Protein 6C52 (pdb70)

Radius of gyration: 13.17 Å; Cα contacts (8 Å, |Δi|>4): 107; chains: 4; bounding box: 20×39×20 Å

Structure (mmCIF, N/CA/C/O backbone):
data_6C52
#
_entry.id   6C52
#
_cell.length_a   47.450
_cell.length_b   75.570
_cell.length_c   27.990
_cell.angle_alpha   90.00
_cell.angle_beta   90.00
_cell.angle_gamma   90.00
#
_symmetry.space_group_name_H-M   'P 21 21 2'
#
loop_
_entity.id
_entity.type
_entity.pdbx_description
1 polymer 'Cross-alpha Amyloid-like Structure alphaTet'
2 non-polymer GLYCEROL
3 water water
#
loop_
_atom_site.group_PDB
_atom_site.id
_atom_site.type_symbol
_atom_site.label_atom_id
_atom_site.label_alt_id
_atom_site.label_comp_id
_atom_site.label_asym_id
_atom_site.label_entity_id
_atom_site.label_seq_id
_atom_site.pdbx_PDB_ins_code
_atom_site.Cartn_x
_atom_site.Cartn_y
_atom_site.Cartn_z
_atom_site.occupancy
_atom_site.B_iso_or_equiv
_atom_site.auth_seq_id
_atom_site.auth_comp_id
_atom_site.auth_asym_id
_atom_site.auth_atom_id
_atom_site.pdbx_PDB_model_num
ATOM 4 N N . SER A 1 2 ? 30.804 76.876 3.344 1.00 49.13 1 SER A N 1
ATOM 5 C CA . SER A 1 2 ? 30.621 75.565 2.745 1.00 45.67 1 SER A CA 1
ATOM 6 C C . SER A 1 2 ? 31.884 74.719 2.618 1.00 35.44 1 SER A C 1
ATOM 7 O O . SER A 1 2 ? 31.771 73.544 2.297 1.00 32.74 1 SER A O 1
ATOM 10 N N . LYS A 1 3 ? 33.080 75.273 2.849 1.00 31.18 2 LYS A N 1
ATOM 11 C CA . LYS A 1 3 ? 34.225 74.389 3.038 1.00 26.87 2 LYS A CA 1
ATOM 12 C C . LYS A 1 3 ? 34.007 73.523 4.264 1.00 24.39 2 LYS A C 1
ATOM 13 O O . LYS A 1 3 ? 34.173 72.296 4.221 1.00 25.57 2 LYS A O 1
ATOM 19 N N . LEU A 1 4 ? 33.618 74.155 5.370 1.00 24.14 3 LEU A N 1
ATOM 20 C CA . LEU A 1 4 ? 33.360 73.409 6.591 1.00 22.59 3 LEU A CA 1
ATOM 21 C C . LEU A 1 4 ? 32.175 72.477 6.407 1.00 22.37 3 LEU A C 1
ATOM 22 O O . LEU A 1 4 ? 32.179 71.358 6.929 1.00 20.91 3 LEU A O 1
ATOM 27 N N . GLU A 1 5 ? 31.171 72.897 5.635 1.00 23.14 4 GLU A N 1
ATOM 28 C CA . GLU A 1 5 ? 30.038 72.003 5.383 1.00 23.01 4 GLU A CA 1
ATOM 29 C C . GLU A 1 5 ? 30.467 70.780 4.571 1.00 26.00 4 GLU A C 1
ATOM 30 O O . GLU A 1 5 ? 30.065 69.647 4.881 1.00 26.23 4 GLU A O 1
ATOM 36 N N . GLU A 1 6 ? 31.294 70.982 3.540 1.00 24.35 5 GLU A N 1
ATOM 37 C CA . GLU A 1 6 ? 31.825 69.855 2.774 1.00 23.10 5 GLU A CA 1
ATOM 38 C C . GLU A 1 6 ? 32.665 68.929 3.648 1.00 22.30 5 GLU A C 1
ATOM 39 O O . GLU A 1 6 ? 32.578 67.700 3.539 1.00 21.67 5 GLU A O 1
ATOM 45 N N . LEU A 1 7 ? 33.517 69.508 4.498 1.00 20.22 6 LEU A N 1
ATOM 46 C CA . LEU A 1 7 ? 34.293 68.712 5.440 1.00 14.70 6 LEU A CA 1
ATOM 47 C C . LEU A 1 7 ? 33.374 67.829 6.266 1.00 14.02 6 LEU A C 1
ATOM 48 O O . LEU A 1 7 ? 33.615 66.629 6.428 1.00 15.56 6 LEU A O 1
ATOM 53 N N . ARG A 1 8 ? 32.324 68.422 6.828 1.00 16.05 7 ARG A N 1
ATOM 54 C CA . ARG A 1 8 ? 31.457 67.633 7.689 1.00 17.56 7 ARG A CA 1
AT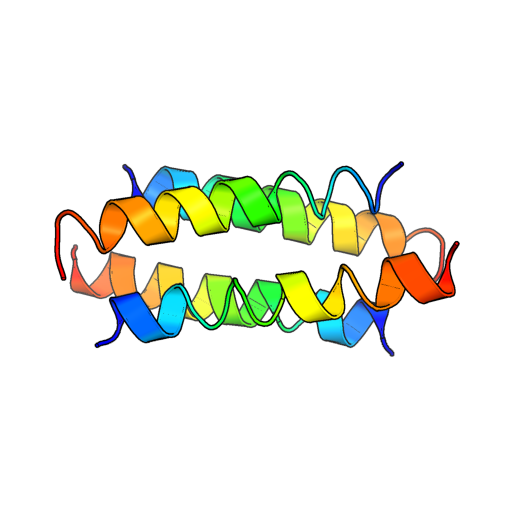OM 55 C C . ARG A 1 8 ? 30.727 66.559 6.899 1.00 17.65 7 ARG A C 1
ATOM 56 O O . ARG A 1 8 ? 30.492 65.468 7.427 1.00 16.36 7 ARG A O 1
ATOM 64 N N . ARG A 1 9 ? 30.393 66.829 5.636 1.00 19.35 8 ARG A N 1
ATOM 65 C CA . ARG A 1 9 ? 29.692 65.823 4.837 1.00 18.71 8 ARG A CA 1
ATOM 66 C C . ARG A 1 9 ? 30.586 64.614 4.582 1.00 20.70 8 ARG A C 1
ATOM 67 O O . ARG A 1 9 ? 30.164 63.464 4.777 1.00 19.36 8 ARG A O 1
ATOM 75 N N . LYS A 1 10 ? 31.850 64.864 4.205 1.00 15.96 9 LYS A N 1
ATOM 76 C CA . LYS A 1 10 ? 32.809 63.787 3.988 1.00 16.05 9 LYS A CA 1
ATOM 77 C C . LYS A 1 10 ? 33.050 62.994 5.263 1.00 15.28 9 LYS A C 1
ATOM 78 O O . LYS A 1 10 ? 33.133 61.765 5.233 1.00 14.29 9 LYS A O 1
ATOM 84 N N . LEU A 1 11 ? 33.145 63.684 6.389 1.00 12.93 10 LEU A N 1
ATOM 85 C CA . LEU A 1 11 ? 33.356 63.015 7.662 1.00 13.56 10 LEU A CA 1
ATOM 86 C C . LEU A 1 11 ? 32.167 62.135 8.029 1.00 14.62 10 LEU A C 1
ATOM 87 O O . LEU A 1 11 ? 32.356 61.019 8.531 1.00 14.20 10 LEU A O 1
ATOM 92 N N . GLN A 1 12 ? 30.941 62.619 7.790 1.00 16.95 11 GLN A N 1
ATOM 93 C CA . GLN A 1 12 ? 29.744 61.806 8.020 1.00 16.76 11 GLN A CA 1
ATOM 94 C C . GLN A 1 12 ? 29.771 60.560 7.146 1.00 20.36 11 GLN A C 1
ATOM 95 O O . GLN A 1 12 ? 29.453 59.454 7.609 1.00 18.06 11 GLN A O 1
ATOM 101 N N . GLU A 1 13 ? 30.170 60.717 5.881 1.00 15.48 12 GLU A N 1
ATOM 102 C CA . GLU A 1 13 ? 30.276 59.569 4.984 1.00 16.00 12 GLU A CA 1
ATOM 103 C C . GLU A 1 13 ? 31.303 58.555 5.486 1.00 19.13 12 GLU A C 1
ATOM 104 O O . GLU A 1 13 ? 31.077 57.341 5.405 1.00 17.62 12 GLU A O 1
ATOM 110 N N . ALA A 1 14 ? 32.414 59.027 6.052 1.00 12.44 13 ALA A N 1
ATOM 111 C CA . ALA A 1 14 ? 33.385 58.111 6.625 1.00 12.43 13 ALA A CA 1
ATOM 112 C C . ALA A 1 14 ? 32.816 57.398 7.840 1.00 12.81 13 ALA A C 1
ATOM 113 O O . ALA A 1 14 ? 32.992 56.185 8.012 1.00 11.64 13 ALA A O 1
ATOM 115 N N . GLU A 1 15 ? 32.108 58.133 8.697 1.00 11.16 14 GLU A N 1
ATOM 116 C CA . GLU A 1 15 ? 31.542 57.497 9.879 1.00 16.25 14 GLU A CA 1
ATOM 117 C C . GLU A 1 15 ? 30.499 56.452 9.496 1.00 14.49 14 GLU A C 1
ATOM 118 O O . GLU A 1 15 ? 30.399 55.399 10.140 1.00 15.10 14 GLU A O 1
ATOM 124 N N . HIS A 1 16 ? 29.727 56.712 8.431 1.00 15.59 15 HIS A N 1
ATOM 125 C CA . HIS A 1 16 ? 28.749 55.739 7.952 1.00 17.98 15 HIS A CA 1
ATOM 126 C C . HIS A 1 16 ? 29.430 54.466 7.454 1.00 16.41 15 HIS A C 1
ATOM 127 O O . HIS A 1 16 ? 28.913 53.352 7.661 1.00 17.85 15 HIS A O 1
ATOM 134 N N . LYS A 1 17 ? 30.586 54.608 6.786 1.00 14.02 16 LYS A N 1
ATOM 135 C CA . LYS A 1 17 ? 31.336 53.417 6.389 1.00 12.20 16 LYS A CA 1
ATOM 136 C C . LYS A 1 17 ? 31.844 52.653 7.607 1.00 11.83 16 LYS A C 1
ATOM 137 O O . LYS A 1 17 ? 31.858 51.419 7.614 1.00 11.07 16 LYS A O 1
ATOM 143 N N . ALA A 1 18 ? 32.221 53.361 8.672 1.00 10.66 17 ALA A N 1
ATOM 144 C CA . ALA A 1 18 ? 32.629 52.660 9.883 1.00 9.70 17 ALA A CA 1
ATOM 145 C C . ALA A 1 18 ? 31.465 51.880 10.487 1.00 12.24 17 ALA A C 1
ATOM 146 O O . ALA A 1 18 ? 31.635 50.753 10.962 1.00 11.98 17 ALA A O 1
ATOM 148 N N . ARG A 1 19 ? 30.269 52.466 10.485 1.00 12.11 18 ARG A N 1
ATOM 149 C CA . ARG A 1 19 ? 29.107 51.730 10.974 1.00 13.68 18 ARG A CA 1
ATOM 150 C C . ARG A 1 19 ? 28.764 50.543 10.082 1.00 14.00 18 ARG A C 1
ATOM 151 O O . ARG A 1 19 ? 28.326 49.505 10.591 1.00 17.25 18 ARG A O 1
ATOM 159 N N . GLU A 1 20 ? 28.985 50.648 8.768 1.00 14.81 19 GLU A N 1
ATOM 160 C CA . GLU A 1 20 ? 28.765 49.490 7.903 1.00 16.83 19 GLU A CA 1
ATOM 161 C C . GLU A 1 20 ? 29.761 48.373 8.200 1.00 18.26 19 GLU A C 1
ATOM 162 O O . GLU A 1 20 ? 29.408 47.185 8.147 1.00 16.64 19 GLU A O 1
ATOM 168 N N . LEU A 1 21 ? 31.005 48.727 8.541 1.00 12.30 20 LEU A N 1
ATOM 169 C CA . LEU A 1 21 ? 31.965 47.699 8.935 1.00 11.25 20 LEU A CA 1
ATOM 170 C C . LEU A 1 21 ? 31.536 47.024 10.232 1.00 15.44 20 LEU A C 1
ATOM 171 O O . LEU A 1 21 ? 31.676 45.806 10.373 1.00 14.39 20 LEU A O 1
ATOM 176 N N . GLN A 1 22 ? 30.978 47.800 11.179 1.00 13.71 21 GLN A N 1
ATOM 177 C CA . GLN A 1 22 ? 30.498 47.217 12.435 1.00 11.21 21 GLN A CA 1
ATOM 178 C C . GLN A 1 22 ? 29.307 46.293 12.217 1.00 14.17 21 GLN A C 1
ATOM 179 O O . GLN A 1 22 ? 29.146 45.302 12.954 1.00 14.40 21 GLN A O 1
ATOM 185 N N . GLU A 1 23 ? 28.478 46.584 11.209 1.00 13.21 22 GLU A N 1
ATOM 186 C CA A GLU A 1 23 ? 27.360 45.703 10.880 0.45 12.31 22 GLU A CA 1
ATOM 187 C CA B GLU A 1 23 ? 27.362 45.699 10.880 0.55 11.60 22 GLU A CA 1
ATOM 188 C C . GLU A 1 23 ? 27.843 44.301 10.527 1.00 13.56 22 GLU A C 1
ATOM 189 O O . GLU A 1 23 ? 27.150 43.308 10.812 1.00 12.23 22 GLU A O 1
ATOM 200 N N . LYS A 1 24 ? 29.027 44.194 9.919 1.00 13.28 23 LYS A N 1
ATOM 201 C CA . LYS A 1 24 ? 29.605 42.916 9.535 1.00 13.51 23 LYS A CA 1
ATOM 202 C C . LYS A 1 24 ? 30.475 42.323 10.642 1.00 14.50 23 LYS A C 1
ATOM 203 O O . LYS A 1 24 ? 30.284 41.171 11.032 1.00 15.64 23 LYS A O 1
ATOM 209 N N . TRP A 1 25 ? 31.398 43.112 11.201 1.00 12.24 24 TRP A N 1
ATOM 210 C CA . TRP A 1 25 ? 32.442 42.575 12.071 1.00 10.69 24 TRP A CA 1
ATOM 211 C C . TRP A 1 25 ? 32.188 42.819 13.548 1.00 12.72 24 TRP A C 1
ATOM 212 O O . TRP A 1 25 ? 32.936 42.301 14.386 1.00 18.82 24 TRP A O 1
ATOM 223 N N . GLY A 1 26 ? 31.155 43.574 13.882 1.00 11.31 25 GLY A N 1
ATOM 224 C CA . GLY A 1 26 ? 30.834 43.864 15.264 1.00 15.85 25 GLY A CA 1
ATOM 225 C C . GLY A 1 26 ? 31.440 45.179 15.721 1.00 20.36 25 GLY A C 1
ATOM 226 O O . GLY A 1 26 ? 32.330 45.726 15.069 1.00 20.22 25 GLY A O 1
ATOM 231 N N . SER B 1 2 ? 37.103 46.730 0.716 1.00 36.79 1 SER B N 1
ATOM 232 C CA . SER B 1 2 ? 36.471 47.806 -0.030 1.00 22.89 1 SER B CA 1
ATOM 233 C C . SER B 1 2 ? 35.885 48.897 0.858 1.00 22.22 1 SER B C 1
ATOM 234 O O . SER B 1 2 ? 36.093 50.074 0.602 1.00 24.36 1 SER B O 1
ATOM 237 N N A LYS B 1 3 ? 35.157 48.511 1.908 0.34 21.85 2 LYS B N 1
ATOM 238 N N B LYS B 1 3 ? 35.144 48.508 1.898 0.66 21.78 2 LYS B N 1
ATOM 239 C CA A LYS B 1 3 ? 34.493 49.516 2.734 0.34 21.58 2 LYS B CA 1
ATOM 240 C CA B LYS B 1 3 ? 34.508 49.511 2.743 0.66 21.32 2 LYS B CA 1
ATOM 241 C C A LYS B 1 3 ? 35.487 50.301 3.579 0.34 17.14 2 LYS B C 1
ATOM 242 C C B LYS B 1 3 ? 35.539 50.323 3.502 0.66 17.14 2 LYS B C 1
ATOM 243 O O A LYS B 1 3 ? 35.271 51.492 3.837 0.34 16.12 2 LYS B O 1
ATOM 244 O O B LYS B 1 3 ? 35.398 51.545 3.639 0.66 16.62 2 LYS B O 1
ATOM 255 N N . LEU B 1 4 ? 36.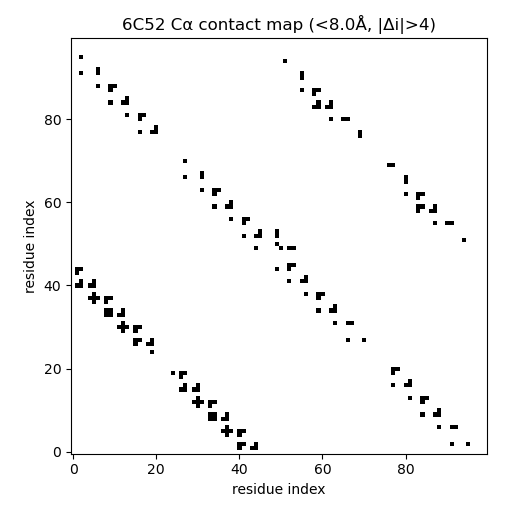569 49.661 4.030 1.00 17.45 3 LEU B N 1
ATOM 256 C CA . LEU B 1 4 ? 37.610 50.407 4.732 1.00 18.97 3 LEU B CA 1
ATOM 257 C C . LEU B 1 4 ? 38.367 51.317 3.773 1.00 17.18 3 LEU B C 1
ATOM 258 O O . LEU B 1 4 ? 38.745 52.431 4.146 1.00 15.06 3 LEU B O 1
ATOM 263 N N . GLU B 1 5 ? 38.596 50.870 2.535 1.00 18.20 4 GLU B N 1
ATOM 264 C CA A GLU B 1 5 ? 39.224 51.751 1.555 0.56 17.25 4 GLU B CA 1
ATOM 265 C CA B GLU B 1 5 ? 39.218 51.750 1.549 0.44 17.48 4 GLU B CA 1
ATOM 266 C C . GLU B 1 5 ? 38.364 52.988 1.306 1.00 16.79 4 GLU B C 1
ATOM 267 O O . GLU B 1 5 ? 38.882 54.115 1.269 1.00 17.49 4 GLU B O 1
ATOM 278 N N . GLU B 1 6 ? 37.048 52.805 1.160 1.00 16.54 5 GLU B N 1
ATOM 279 C CA A GLU B 1 6 ? 36.164 53.952 0.961 0.47 16.53 5 GLU B CA 1
ATOM 280 C CA B GLU B 1 6 ? 36.140 53.938 0.971 0.53 16.54 5 GLU B CA 1
ATOM 281 C C . GLU B 1 6 ? 36.166 54.875 2.180 1.00 15.72 5 GLU B C 1
ATOM 282 O O . GLU B 1 6 ? 36.172 56.107 2.030 1.00 15.83 5 GLU B O 1
ATOM 293 N N . LEU B 1 7 ? 36.172 54.303 3.388 1.00 13.79 6 LEU B N 1
ATOM 294 C CA . LEU B 1 7 ? 36.269 55.122 4.597 1.00 12.94 6 LEU B CA 1
ATOM 295 C C . LEU B 1 7 ? 37.515 55.989 4.556 1.00 12.52 6 LEU B C 1
ATOM 296 O O . LEU B 1 7 ? 37.451 57.201 4.798 1.00 13.27 6 LEU B O 1
ATOM 301 N N . ARG B 1 8 ? 38.667 55.375 4.272 1.00 12.82 7 ARG B N 1
ATOM 302 C CA . ARG B 1 8 ? 39.923 56.131 4.239 1.00 12.87 7 ARG B CA 1
ATOM 303 C C . ARG B 1 8 ? 39.918 57.219 3.169 1.00 15.50 7 ARG B C 1
ATOM 304 O O . ARG B 1 8 ? 40.480 58.300 3.386 1.00 13.76 7 ARG B O 1
ATOM 312 N N . ARG B 1 9 ? 39.291 56.967 2.017 1.00 15.31 8 ARG B N 1
ATOM 313 C CA A ARG B 1 9 ? 39.202 57.986 0.973 0.51 14.47 8 ARG B CA 1
ATOM 314 C CA B ARG B 1 9 ? 39.207 57.990 0.977 0.49 14.39 8 ARG B CA 1
ATOM 315 C C . ARG B 1 9 ? 38.348 59.168 1.426 1.00 18.13 8 ARG B C 1
ATOM 316 O O . ARG B 1 9 ? 38.730 60.335 1.237 1.00 17.77 8 ARG B O 1
ATOM 331 N N . LYS B 1 10 ? 37.177 58.887 2.015 1.00 15.66 9 LYS B N 1
ATOM 332 C CA . LYS B 1 10 ? 36.327 59.974 2.504 1.00 16.50 9 LYS B CA 1
ATOM 333 C C . LYS B 1 10 ? 37.060 60.775 3.563 1.00 15.26 9 LYS B C 1
ATOM 334 O O . LYS B 1 10 ? 36.960 62.003 3.619 1.00 14.63 9 LYS B O 1
ATOM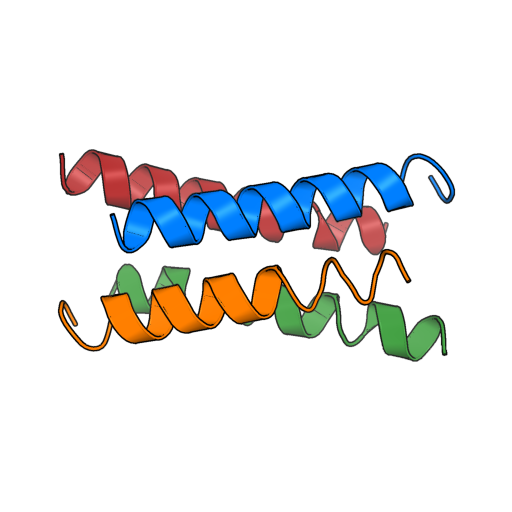 340 N N . LEU B 1 11 ? 37.772 60.082 4.439 1.00 12.41 10 LEU B N 1
ATOM 341 C CA . LEU B 1 11 ? 38.470 60.753 5.519 1.00 11.54 10 LEU B CA 1
ATOM 342 C C . LEU B 1 11 ? 39.618 61.598 4.989 1.00 13.03 10 LEU B C 1
ATOM 343 O O . LEU B 1 11 ? 39.844 62.709 5.465 1.00 12.00 10 LEU B O 1
ATOM 348 N N . GLN B 1 12 ? 40.310 61.116 3.950 1.00 17.69 11 GLN B N 1
ATOM 349 C CA . GLN B 1 12 ? 41.363 61.937 3.353 1.00 17.22 11 GLN B CA 1
ATOM 350 C C . GLN B 1 12 ? 40.778 63.176 2.685 1.00 16.26 11 GLN B C 1
ATOM 351 O O . GLN B 1 12 ? 41.352 64.274 2.781 1.00 16.39 11 GLN B O 1
ATOM 357 N N . GLU B 1 13 ? 39.627 63.030 2.025 1.00 16.97 12 GLU B N 1
ATOM 358 C CA . GLU B 1 13 ? 38.975 64.192 1.429 1.00 16.76 12 GLU B CA 1
ATOM 359 C C . GLU B 1 13 ? 38.571 65.205 2.498 1.00 15.93 12 GLU B C 1
ATOM 360 O O . GLU B 1 13 ? 38.730 66.417 2.303 1.00 16.51 12 GLU B O 1
ATOM 366 N N . ALA B 1 14 ? 38.099 64.729 3.654 1.00 13.75 13 ALA B N 1
ATOM 367 C CA . ALA B 1 14 ? 37.798 65.632 4.763 1.00 13.19 13 ALA B CA 1
ATOM 368 C C . ALA B 1 14 ? 39.048 66.342 5.255 1.00 13.26 13 ALA B C 1
ATOM 369 O O . ALA B 1 14 ? 39.017 67.546 5.517 1.00 13.55 13 ALA B O 1
ATOM 371 N N . GLU B 1 15 ? 40.153 65.615 5.397 1.00 12.03 14 GLU B N 1
ATOM 372 C CA . GLU B 1 15 ? 41.385 66.241 5.858 1.00 13.71 14 GLU B CA 1
ATOM 373 C C . GLU B 1 15 ? 41.859 67.293 4.862 1.00 14.45 14 GLU B C 1
ATOM 374 O O . GLU B 1 15 ? 42.350 68.358 5.258 1.00 13.02 14 GLU B O 1
ATOM 380 N N . HIS B 1 16 ? 41.694 67.028 3.562 1.00 13.74 15 HIS B N 1
ATOM 381 C CA . HIS B 1 16 ? 42.054 68.025 2.560 1.00 15.55 15 HIS B CA 1
ATOM 382 C C . HIS B 1 16 ? 41.222 69.294 2.720 1.00 15.24 15 HIS B C 1
ATOM 383 O O . HIS B 1 16 ? 41.738 70.410 2.559 1.00 17.67 15 HIS B O 1
ATOM 390 N N . LYS B 1 17 ? 39.923 69.146 3.001 1.00 14.45 16 LYS B N 1
ATOM 391 C CA . LYS B 1 17 ? 39.090 70.325 3.244 1.00 14.12 16 LYS B CA 1
ATOM 392 C C . LYS B 1 17 ? 39.535 71.062 4.501 1.00 13.97 16 LYS B C 1
ATOM 393 O O . LYS B 1 17 ? 39.529 72.302 4.544 1.00 13.05 16 LYS B O 1
ATOM 399 N N . ALA B 1 18 ? 39.951 70.323 5.530 1.00 11.00 17 ALA B N 1
ATOM 400 C CA . ALA B 1 18 ? 40.510 70.970 6.719 1.00 10.25 17 ALA B CA 1
ATOM 401 C C . ALA B 1 18 ? 41.791 71.742 6.396 1.00 12.50 17 ALA B C 1
ATOM 402 O O . ALA B 1 18 ? 42.002 72.862 6.891 1.00 11.79 17 ALA B O 1
ATOM 404 N N . ARG B 1 19 ? 42.650 71.172 5.544 1.00 11.35 18 ARG B N 1
ATOM 405 C CA . ARG B 1 19 ? 43.847 71.884 5.101 1.00 10.64 18 ARG B CA 1
ATOM 406 C C . ARG B 1 19 ? 43.471 73.176 4.380 1.00 10.84 18 ARG B C 1
ATOM 407 O O . ARG B 1 19 ? 44.061 74.230 4.623 1.00 12.77 18 ARG B O 1
ATOM 415 N N . GLU B 1 20 ? 42.467 73.115 3.513 1.00 11.80 19 GLU B N 1
ATOM 416 C CA . GLU B 1 20 ? 42.027 74.310 2.783 1.00 12.21 19 GLU B CA 1
ATOM 417 C C . GLU B 1 20 ? 41.412 75.361 3.718 1.00 12.28 19 GLU B C 1
ATOM 418 O O . GLU B 1 20 ? 41.619 76.568 3.518 1.00 14.53 19 GLU B O 1
ATOM 424 N N . LEU B 1 21 ? 40.593 74.929 4.689 1.00 11.14 20 LEU B N 1
ATOM 425 C CA . LEU B 1 21 ? 40.066 75.842 5.701 1.00 13.94 20 LEU B CA 1
ATOM 426 C C . LEU B 1 21 ? 41.193 76.549 6.434 1.00 12.74 20 LEU B C 1
ATOM 427 O O . LEU B 1 21 ? 41.142 77.761 6.667 1.00 12.12 20 LEU B O 1
ATOM 432 N N . GLN B 1 22 ? 42.236 75.806 6.787 1.00 11.66 21 GLN B N 1
ATOM 433 C CA . GLN B 1 22 ? 43.350 76.384 7.521 1.00 10.37 21 GLN B CA 1
ATOM 434 C C . GLN B 1 22 ? 44.161 77.335 6.649 1.00 10.03 21 GLN B C 1
ATOM 435 O O . GLN B 1 22 ? 44.663 78.355 7.132 1.00 10.44 21 GLN B O 1
ATOM 441 N N . GLU B 1 23 ? 44.331 77.014 5.374 1.00 11.83 22 GLU B N 1
ATOM 442 C CA A GLU B 1 23 ? 45.038 77.936 4.495 0.35 11.25 22 GLU B CA 1
ATOM 443 C CA B GLU B 1 23 ? 45.020 77.935 4.471 0.65 12.07 22 GLU B CA 1
ATOM 444 C C . GLU B 1 23 ? 44.344 79.295 4.459 1.00 10.78 22 GLU B C 1
ATOM 445 O O . GLU B 1 23 ? 45.010 80.344 4.492 1.00 13.76 22 GLU B O 1
ATOM 456 N N . LYS B 1 24 ? 43.014 79.301 4.412 1.00 13.13 23 LYS B N 1
ATOM 457 C CA . LYS B 1 24 ? 42.272 80.550 4.291 1.00 11.50 23 LYS B CA 1
ATOM 458 C C . LYS B 1 24 ? 42.151 81.280 5.625 1.00 11.49 23 LYS B C 1
ATOM 459 O O . LYS B 1 24 ? 42.282 82.505 5.667 1.00 15.06 23 LYS B O 1
ATOM 465 N N . TRP B 1 25 ? 41.908 80.552 6.721 1.00 12.62 24 TRP B N 1
ATOM 466 C CA . TRP B 1 25 ? 41.511 81.178 7.985 1.00 12.33 24 TRP B CA 1
ATOM 467 C C . TRP B 1 25 ? 42.543 81.058 9.101 1.00 12.19 24 TRP B C 1
ATOM 468 O O . TRP B 1 25 ? 42.385 81.717 10.139 1.00 15.20 24 TRP B O 1
ATOM 479 N N . GLY B 1 26 ? 43.601 80.281 8.910 1.00 9.08 25 GLY B N 1
ATOM 480 C CA . GLY B 1 26 ? 44.668 80.167 9.895 1.00 11.79 25 GLY B CA 1
ATOM 481 C C . GLY B 1 26 ? 45.597 81.370 9.825 1.00 13.57 25 GLY B C 1
ATOM 482 O O . GLY B 1 26 ? 45.344 82.330 9.084 1.00 12.59 25 GLY B O 1
ATOM 487 N N . SER C 1 2 ? 44.014 78.338 16.172 1.00 12.49 1 SER C N 1
ATOM 488 C CA . SER C 1 2 ? 44.426 77.093 16.831 1.00 11.08 1 SER C CA 1
ATOM 489 C C . SER C 1 2 ? 43.363 75.986 16.763 1.00 12.27 1 SER C C 1
ATOM 490 O O . SER C 1 2 ? 43.716 74.800 16.677 1.00 11.73 1 SER C O 1
ATOM 493 N N . LYS C 1 3 ? 42.072 76.352 16.779 1.00 13.90 2 LYS C N 1
ATOM 494 C CA . LYS C 1 3 ? 41.017 75.341 16.693 1.00 11.53 2 LYS C CA 1
ATOM 495 C C . LYS C 1 3 ? 40.966 74.699 15.307 1.00 10.48 2 LYS C C 1
ATOM 496 O O . LYS C 1 3 ? 40.515 73.552 15.172 1.00 13.45 2 LYS C O 1
ATOM 502 N N . LEU C 1 4 ? 41.420 75.408 14.279 1.00 10.85 3 LEU C N 1
ATOM 503 C CA . LEU C 1 4 ? 41.494 74.818 12.945 1.00 9.93 3 LEU C CA 1
ATOM 504 C C . LEU C 1 4 ? 42.604 73.783 12.879 1.00 10.63 3 LEU C C 1
ATOM 505 O O . LEU C 1 4 ? 42.441 72.715 12.271 1.00 10.93 3 LEU C O 1
ATOM 510 N N . GLU C 1 5 ? 43.736 74.067 13.517 1.00 9.46 4 GLU C N 1
ATOM 511 C CA . GLU C 1 5 ? 44.802 73.072 13.576 1.00 8.11 4 GLU C CA 1
ATOM 512 C C . GLU C 1 5 ? 44.356 71.856 14.381 1.00 10.48 4 GLU C C 1
ATOM 513 O O . GLU C 1 5 ? 44.680 70.718 14.024 1.00 10.16 4 GLU C O 1
A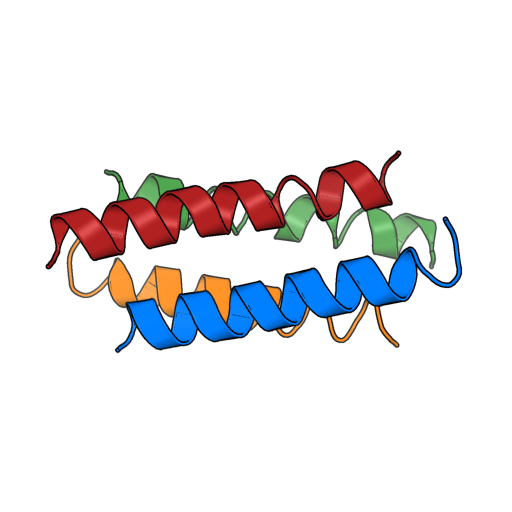TOM 519 N N . GLU C 1 6 ? 43.620 72.077 15.479 1.00 12.07 5 GLU C N 1
ATOM 520 C CA . GLU C 1 6 ? 43.168 70.960 16.309 1.00 11.07 5 GLU C CA 1
ATOM 521 C C . GLU C 1 6 ? 42.196 70.064 15.547 1.00 11.84 5 GLU C C 1
ATOM 522 O O . GLU C 1 6 ? 42.267 68.834 15.679 1.00 14.15 5 GLU C O 1
ATO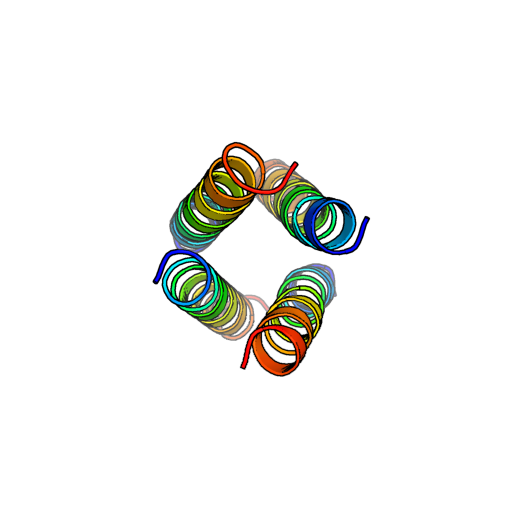M 528 N N . LEU C 1 7 ? 41.300 70.667 14.734 1.00 9.79 6 LEU C N 1
ATOM 529 C CA . LEU C 1 7 ? 40.377 69.878 13.911 1.00 9.08 6 LEU C CA 1
ATOM 530 C C . LEU C 1 7 ? 41.138 69.080 12.869 1.00 7.99 6 LEU C C 1
ATOM 531 O O . LEU C 1 7 ? 40.906 67.878 12.714 1.00 10.17 6 LEU C O 1
ATOM 536 N N . ARG C 1 8 ? 42.062 69.735 12.145 1.00 8.20 7 ARG C N 1
ATOM 537 C CA . ARG C 1 8 ? 42.865 69.017 11.158 1.00 8.47 7 ARG C CA 1
ATOM 538 C C . ARG C 1 8 ? 43.637 67.872 11.807 1.00 9.23 7 ARG C C 1
ATOM 539 O O . ARG C 1 8 ? 43.647 66.745 11.292 1.00 11.24 7 ARG C O 1
ATOM 547 N N A ARG C 1 9 ? 44.254 68.116 12.962 0.67 11.27 8 ARG C N 1
ATOM 548 N N B ARG C 1 9 ? 44.273 68.144 12.948 0.33 11.28 8 ARG C N 1
ATOM 549 C CA A ARG C 1 9 ? 45.051 67.058 13.585 0.67 13.18 8 ARG C CA 1
ATOM 550 C CA B ARG C 1 9 ? 45.024 67.108 13.651 0.33 13.35 8 ARG C CA 1
ATOM 551 C C A ARG C 1 9 ? 44.185 65.897 14.076 0.67 12.14 8 ARG C C 1
ATOM 552 C C B ARG C 1 9 ? 44.149 65.909 13.982 0.33 12.03 8 ARG C C 1
ATOM 553 O O A ARG C 1 9 ? 44.649 64.749 14.088 0.67 12.71 8 ARG C O 1
ATOM 554 O O B ARG C 1 9 ? 44.565 64.758 13.799 0.33 12.40 8 ARG C O 1
ATOM 569 N N . LYS C 1 10 ? 42.934 66.161 14.474 1.00 11.74 9 LYS C N 1
ATOM 570 C CA . LYS C 1 10 ? 42.029 65.061 14.830 1.00 11.98 9 LYS C CA 1
ATOM 571 C C . LYS C 1 10 ? 41.695 64.205 13.621 1.00 10.98 9 LYS C C 1
ATOM 572 O O . LYS C 1 10 ? 41.616 62.970 13.727 1.00 12.58 9 LYS C O 1
ATOM 578 N N . LEU C 1 11 ? 41.500 64.845 12.460 1.00 10.13 10 LEU C N 1
ATOM 579 C CA . LEU C 1 11 ? 41.253 64.060 11.254 1.00 10.25 10 LEU C CA 1
ATOM 580 C C . LEU C 1 11 ? 42.483 63.246 10.891 1.00 11.93 10 LEU C C 1
ATOM 581 O O . LEU C 1 11 ? 42.366 62.091 10.469 1.00 12.75 10 LEU C O 1
ATOM 586 N N . GLN C 1 12 ? 43.668 63.826 11.084 1.00 12.62 11 GLN C N 1
ATOM 587 C CA . GLN C 1 12 ? 44.898 63.095 10.828 1.00 15.97 11 GLN C CA 1
ATOM 588 C C . GLN C 1 12 ? 45.058 61.927 11.791 1.00 15.98 11 GLN C C 1
ATOM 589 O O . GLN C 1 12 ? 45.531 60.862 11.384 1.00 16.38 11 GLN C O 1
ATOM 595 N N . GLU C 1 13 ? 44.691 62.101 13.072 1.00 13.88 12 GLU C N 1
ATOM 596 C CA A GLU C 1 13 ? 44.718 60.979 14.014 0.55 19.01 12 GLU C CA 1
ATOM 597 C CA B GLU C 1 13 ? 44.759 60.962 13.987 0.45 18.73 12 GLU C CA 1
ATOM 598 C C . GLU C 1 13 ? 43.821 59.850 13.535 1.00 16.16 12 GLU C C 1
ATOM 599 O O . GLU C 1 13 ? 44.186 58.677 13.594 1.00 17.05 12 GLU C O 1
ATOM 610 N N . ALA C 1 14 ? 42.618 60.190 13.065 1.00 14.50 13 ALA C N 1
ATOM 611 C CA . ALA C 1 14 ? 41.708 59.177 12.562 1.00 13.12 13 ALA C CA 1
ATOM 612 C C . ALA C 1 14 ? 42.281 58.487 11.336 1.00 13.58 13 ALA C C 1
ATOM 613 O O . ALA C 1 14 ? 42.116 57.275 11.169 1.00 13.04 13 ALA C O 1
ATOM 615 N N . GLU C 1 15 ? 42.940 59.249 10.455 1.00 15.23 14 GLU C N 1
ATOM 616 C CA . GLU C 1 15 ? 43.619 58.623 9.320 1.00 16.45 14 GLU C CA 1
ATOM 617 C C . GLU C 1 15 ? 44.647 57.604 9.795 1.00 17.47 14 GLU C C 1
ATOM 618 O O . GLU C 1 15 ? 44.738 56.510 9.233 1.00 18.38 14 GLU C O 1
ATOM 624 N N . HIS C 1 16 ? 45.433 57.952 10.823 1.00 18.55 15 HIS C N 1
ATOM 625 C CA . HIS C 1 16 ? 46.399 57.004 11.389 1.00 19.83 15 HIS C CA 1
ATOM 626 C C . HIS C 1 16 ? 45.706 55.722 11.855 1.00 18.89 15 HIS C C 1
ATOM 627 O O . HIS C 1 16 ? 46.165 54.612 11.557 1.00 19.13 15 HIS C O 1
ATOM 634 N N . LYS C 1 17 ? 44.625 55.852 12.625 1.00 16.62 16 LYS C N 1
ATOM 635 C CA . LYS C 1 17 ? 43.927 54.659 13.089 1.00 14.96 16 LYS C CA 1
ATOM 636 C C . LYS C 1 17 ? 43.399 53.831 11.925 1.00 15.97 16 LYS C C 1
ATOM 637 O O . LYS C 1 17 ? 43.464 52.597 11.962 1.00 17.19 16 LYS C O 1
ATOM 643 N N . ALA C 1 18 ? 42.845 54.477 10.893 1.00 14.15 17 ALA C N 1
ATOM 644 C CA . ALA C 1 18 ? 42.278 53.719 9.780 1.00 14.17 17 ALA C CA 1
ATOM 645 C C . ALA C 1 18 ? 43.372 53.022 8.982 1.00 18.34 17 ALA C C 1
ATOM 646 O O . ALA C 1 18 ? 43.172 51.906 8.482 1.00 19.08 17 ALA C O 1
ATOM 648 N N . ARG C 1 19 ? 44.522 53.675 8.820 1.00 17.75 18 ARG C N 1
ATOM 649 C CA A ARG C 1 19 ? 45.636 53.010 8.154 0.53 20.08 18 ARG C CA 1
ATOM 650 C CA B ARG C 1 19 ? 45.640 53.014 8.156 0.47 20.08 18 ARG C CA 1
ATOM 651 C C . ARG C 1 19 ? 46.093 51.794 8.945 1.00 23.01 18 ARG C C 1
ATOM 652 O O . ARG C 1 19 ? 46.347 50.729 8.369 1.00 28.63 18 ARG C O 1
ATOM 667 N N . GLU C 1 20 ? 46.201 51.929 10.270 1.00 23.74 19 GLU C N 1
ATOM 668 C CA . GLU C 1 20 ? 46.679 50.820 11.089 1.00 27.99 19 GLU C CA 1
ATOM 669 C C . GLU C 1 20 ? 45.721 49.649 11.022 1.00 23.09 19 GLU C C 1
ATOM 670 O O . GLU C 1 20 ? 46.150 48.490 10.967 1.00 27.89 19 GLU C O 1
ATOM 676 N N . LEU C 1 21 ? 44.419 49.935 11.053 1.00 20.13 20 LEU C N 1
ATOM 677 C CA . LEU C 1 21 ? 43.414 48.887 10.923 1.00 23.27 20 LEU C CA 1
ATOM 678 C C . LEU C 1 21 ? 43.557 48.162 9.594 1.00 30.53 20 LEU C C 1
ATOM 679 O O . LEU C 1 21 ? 43.490 46.931 9.536 1.00 32.43 20 LEU C O 1
ATOM 684 N N . GLN C 1 22 ? 43.751 48.914 8.509 1.00 40.29 21 GLN C N 1
ATOM 685 C CA . GLN C 1 22 ? 43.911 48.300 7.196 1.00 42.76 21 GLN C CA 1
ATOM 686 C C . GLN C 1 22 ? 45.204 47.488 7.097 1.00 46.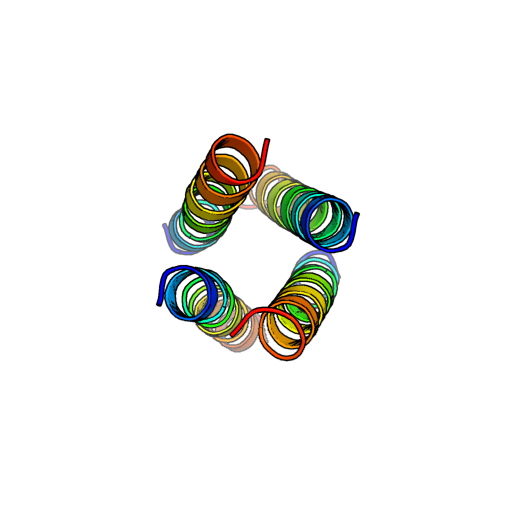70 21 GLN C C 1
ATOM 687 O O . GLN C 1 22 ? 45.239 46.465 6.401 1.00 49.98 21 GLN C O 1
ATOM 693 N N . GLU C 1 23 ? 46.268 47.920 7.784 1.00 46.84 22 GLU C N 1
ATOM 694 C CA . GLU C 1 23 ? 47.499 47.133 7.830 1.00 50.94 22 GLU C CA 1
ATOM 695 C C . GLU C 1 23 ? 47.262 45.775 8.477 1.00 56.54 22 GLU C C 1
ATOM 696 O O . GLU C 1 23 ? 47.793 44.758 8.016 1.00 59.35 22 GLU C O 1
ATOM 702 N N . LYS C 1 24 ? 46.472 45.739 9.553 1.00 57.00 23 LYS C N 1
ATOM 703 C CA . LYS C 1 24 ? 46.137 44.464 10.176 1.00 62.29 23 LYS C CA 1
ATOM 704 C C . LYS C 1 24 ? 45.238 43.625 9.278 1.00 65.78 23 LYS C C 1
ATOM 705 O O . LYS C 1 24 ? 45.339 42.394 9.281 1.00 72.11 23 LYS C O 1
ATOM 711 N N . TRP C 1 25 ? 44.361 44.270 8.504 1.00 69.95 24 TRP C N 1
ATOM 712 C CA . TRP C 1 25 ? 43.481 43.554 7.586 1.00 71.97 24 TRP C CA 1
ATOM 713 C C . TRP C 1 25 ? 44.211 43.045 6.349 1.00 80.42 24 TRP C C 1
ATOM 714 O O . TRP C 1 25 ? 43.721 42.115 5.698 1.00 85.94 24 TRP C O 1
ATOM 725 N N . GLY C 1 26 ? 45.360 43.625 6.012 1.00 81.71 25 GLY C N 1
ATOM 726 C CA . GLY C 1 26 ? 46.091 43.246 4.816 1.00 84.57 25 GLY C CA 1
ATOM 727 C C . GLY C 1 26 ? 47.020 42.061 4.998 1.00 91.00 25 GLY C C 1
ATOM 728 O O . GLY C 1 26 ? 47.918 41.830 4.184 1.00 93.15 25 GLY C O 1
ATOM 733 N N . SER D 1 2 ? 36.876 46.448 19.338 1.00 18.07 1 SER D N 1
ATOM 734 C CA . SER D 1 2 ? 37.432 47.648 19.977 1.00 17.55 1 SER D CA 1
ATOM 735 C C . SER D 1 2 ? 38.128 48.612 19.023 1.00 19.53 1 SER D C 1
ATOM 736 O O . SER D 1 2 ? 37.966 49.828 19.136 1.00 19.45 1 SER D O 1
ATOM 739 N N . LYS D 1 3 ? 38.920 48.082 18.093 1.00 15.38 2 LYS D N 1
ATOM 740 C CA . LYS D 1 3 ? 39.678 48.969 17.213 1.00 15.97 2 LYS D CA 1
ATOM 741 C C . LYS D 1 3 ? 38.761 49.692 16.238 1.00 12.88 2 LYS D C 1
ATOM 742 O O . LYS D 1 3 ? 38.990 50.871 15.919 1.00 16.93 2 LYS D O 1
ATOM 748 N N . LEU D 1 4 ? 37.740 48.994 15.718 1.00 14.59 3 LEU D N 1
ATOM 749 C CA . LEU D 1 4 ? 36.758 49.660 14.865 1.00 15.29 3 LEU D CA 1
ATOM 750 C C . LEU D 1 4 ? 35.926 50.664 15.661 1.00 15.40 3 LEU D C 1
ATOM 751 O O . LEU D 1 4 ? 35.626 51.758 15.163 1.00 15.65 3 LEU D O 1
ATOM 756 N N . GLU D 1 5 ? 35.561 50.323 16.902 1.00 15.97 4 GLU D N 1
ATOM 757 C CA . GLU D 1 5 ? 34.839 51.274 17.747 1.00 14.58 4 GLU D CA 1
ATOM 758 C C . GLU D 1 5 ? 35.692 52.506 18.037 1.00 17.37 4 GLU D C 1
ATOM 759 O O . GLU D 1 5 ? 35.183 53.636 18.027 1.00 19.51 4 GLU D O 1
ATOM 765 N N . GLU D 1 6 ? 37.000 52.315 18.269 1.00 14.54 5 GLU D N 1
ATOM 766 C CA . GLU D 1 6 ? 37.896 53.451 18.475 1.00 15.46 5 GLU D CA 1
ATOM 767 C C . GLU D 1 6 ? 37.942 54.351 17.250 1.00 15.00 5 GLU D C 1
ATOM 768 O O . GLU D 1 6 ? 37.904 55.581 17.365 1.00 17.20 5 GLU D O 1
ATOM 774 N N . LEU D 1 7 ? 38.077 53.750 16.069 1.00 14.27 6 LEU D N 1
ATOM 775 C CA . LEU D 1 7 ? 38.079 54.539 14.844 1.00 12.72 6 LEU D CA 1
ATOM 776 C C . LEU D 1 7 ? 36.777 55.310 14.692 1.00 13.09 6 LEU D C 1
ATOM 777 O O . LEU D 1 7 ? 36.783 56.517 14.402 1.00 13.38 6 LEU D O 1
ATOM 782 N N . ARG D 1 8 ? 35.642 54.632 14.888 1.00 13.89 7 ARG D N 1
ATOM 783 C CA . ARG D 1 8 ? 34.373 55.340 14.766 1.00 14.34 7 ARG D CA 1
ATOM 784 C C . ARG D 1 8 ? 34.305 56.482 15.770 1.00 16.91 7 ARG D C 1
ATOM 785 O O . ARG D 1 8 ? 33.793 57.562 15.446 1.00 17.19 7 ARG D O 1
ATOM 793 N N . ARG D 1 9 ? 34.846 56.270 16.979 1.00 16.13 8 ARG D N 1
ATOM 794 C CA A ARG D 1 9 ? 34.851 57.320 17.996 0.52 20.08 8 ARG D CA 1
ATOM 795 C CA B ARG D 1 9 ? 34.851 57.314 18.000 0.48 20.11 8 ARG D CA 1
ATOM 796 C C . ARG D 1 9 ? 35.685 58.520 17.570 1.00 24.95 8 ARG D C 1
ATOM 797 O O . ARG D 1 9 ? 35.281 59.668 17.789 1.00 22.57 8 ARG D O 1
ATOM 812 N N . LYS D 1 10 ? 36.867 58.281 16.970 1.00 17.75 9 LYS D N 1
ATOM 813 C CA . LYS D 1 10 ? 37.703 59.395 16.521 1.00 14.37 9 LYS D CA 1
ATOM 814 C C . LYS D 1 10 ? 36.970 60.211 15.466 1.00 17.11 9 LYS D C 1
ATOM 815 O O . LYS D 1 10 ? 37.086 61.439 15.415 1.00 15.24 9 LYS D O 1
ATOM 821 N N . LEU D 1 11 ? 36.230 59.531 14.591 1.00 15.40 10 LEU D N 1
ATOM 822 C CA . LEU D 1 11 ? 35.445 60.243 13.590 1.00 15.29 10 LEU D CA 1
ATOM 823 C C . LEU D 1 11 ? 34.351 61.069 14.246 1.00 16.62 10 LEU D C 1
ATOM 824 O O . LEU D 1 11 ? 34.060 62.182 13.795 1.00 17.05 10 LEU D O 1
ATOM 829 N N . GLN D 1 12 ? 33.731 60.533 15.306 1.00 17.99 11 GLN D N 1
ATOM 830 C CA . GLN D 1 12 ? 32.688 61.275 16.013 1.00 19.52 11 GLN D CA 1
ATOM 831 C C . GLN D 1 12 ? 33.279 62.474 16.745 1.00 19.51 11 GLN D C 1
ATOM 832 O O . GLN D 1 12 ? 32.667 63.554 16.773 1.00 23.91 11 GLN D O 1
ATOM 838 N N . GLU D 1 13 ? 34.479 62.310 17.314 1.00 19.15 12 GLU D N 1
ATOM 839 C CA . GLU D 1 13 ? 35.169 63.422 17.970 1.00 18.53 12 GLU D CA 1
ATOM 840 C C . GLU D 1 13 ? 35.505 64.535 16.977 1.00 20.17 12 GLU D C 1
ATOM 841 O O . GLU D 1 13 ? 35.396 65.724 17.296 1.00 20.84 12 GLU D O 1
ATOM 847 N N . ALA D 1 14 ? 35.920 64.170 15.765 1.00 16.31 13 ALA D N 1
ATOM 848 C CA . ALA D 1 14 ? 36.197 65.188 14.754 1.00 15.68 13 ALA D CA 1
ATOM 849 C C . ALA D 1 14 ? 34.928 65.907 14.329 1.00 16.81 13 ALA D C 1
ATOM 850 O O . ALA D 1 14 ? 34.947 67.115 14.072 1.00 17.23 13 ALA D O 1
ATOM 852 N N . GLU D 1 15 ? 33.817 65.177 14.227 1.00 18.38 14 GLU D N 1
ATOM 853 C CA . GLU D 1 15 ? 32.547 65.846 13.953 1.00 23.60 14 GLU D CA 1
ATOM 854 C C . GLU D 1 15 ? 32.159 66.783 15.087 1.00 22.73 14 GLU D C 1
ATOM 855 O O . GLU D 1 15 ? 31.625 67.871 14.842 1.00 26.62 14 GLU D O 1
ATOM 861 N N . HIS D 1 16 ? 32.444 66.411 16.333 1.00 27.49 15 HIS D N 1
ATOM 862 C CA . HIS D 1 16 ? 32.109 67.319 17.428 1.00 32.17 15 HIS D CA 1
ATOM 863 C C . HIS D 1 16 ? 32.893 68.621 17.313 1.00 31.82 15 HIS D C 1
ATOM 864 O O . HIS D 1 16 ? 32.336 69.705 17.512 1.00 28.52 15 HIS D O 1
ATOM 871 N N . LYS D 1 17 ? 34.177 68.532 16.953 1.00 24.14 16 LYS D N 1
ATOM 872 C CA . LYS D 1 17 ? 34.987 69.732 16.767 1.00 23.22 16 LYS D CA 1
ATOM 873 C C . LYS D 1 17 ? 34.498 70.551 15.576 1.00 22.70 16 LYS D C 1
ATOM 874 O O . LYS D 1 17 ? 34.472 71.786 15.633 1.00 22.40 16 LYS D O 1
ATOM 880 N N . ALA D 1 18 ? 34.111 69.886 14.483 1.00 22.75 17 ALA D N 1
ATOM 881 C CA . ALA D 1 18 ? 33.679 70.627 13.302 1.00 22.40 17 ALA D CA 1
ATOM 882 C C . ALA D 1 18 ? 32.348 71.321 13.549 1.00 22.96 17 ALA D C 1
ATOM 883 O O . ALA D 1 18 ? 32.140 72.444 13.084 1.00 22.73 17 ALA D O 1
ATOM 885 N N . ARG D 1 19 ? 31.436 70.658 14.267 1.00 23.84 18 ARG D N 1
ATOM 886 C CA . ARG D 1 19 ? 30.171 71.295 14.635 1.00 24.54 18 ARG D CA 1
ATOM 887 C C . ARG D 1 19 ? 30.398 72.491 15.553 1.00 27.82 18 ARG D C 1
ATOM 888 O O . ARG D 1 19 ? 29.761 73.539 15.383 1.00 30.74 18 ARG D O 1
ATOM 896 N N . GLU D 1 20 ? 31.285 72.348 16.543 1.00 24.23 19 GLU D N 1
ATOM 897 C CA . GLU D 1 20 ? 31.622 73.468 17.421 1.00 24.27 19 GLU D CA 1
ATOM 898 C C . GLU D 1 20 ? 32.166 74.646 16.618 1.00 25.11 19 GLU D C 1
ATOM 899 O O . GLU D 1 20 ? 31.790 75.804 16.840 1.00 26.79 19 GLU D O 1
ATOM 905 N N . LEU D 1 21 ? 33.069 74.367 15.685 1.00 22.80 20 LEU D N 1
ATOM 906 C CA . LEU D 1 21 ? 33.589 75.425 14.828 1.00 22.29 20 LEU D CA 1
ATOM 907 C C . LEU D 1 21 ? 32.465 76.086 14.042 1.00 22.74 20 LEU D C 1
ATOM 908 O O . LEU D 1 21 ? 32.404 77.317 13.942 1.00 26.98 20 LEU D O 1
ATOM 913 N N . GLN D 1 22 ? 31.577 75.277 13.466 1.00 34.09 21 GLN D N 1
ATOM 914 C CA . GLN D 1 22 ? 30.482 75.821 12.670 1.00 34.29 21 GLN D CA 1
ATOM 915 C C . GLN D 1 22 ? 29.567 76.691 13.522 1.00 35.23 21 GLN D C 1
ATOM 916 O O . GLN D 1 22 ? 29.077 77.729 13.057 1.00 36.15 21 GLN D O 1
ATOM 922 N N . GLU D 1 23 ? 29.350 76.303 14.784 1.00 37.10 22 GLU D N 1
ATOM 923 C CA . GLU D 1 23 ? 28.503 77.098 15.676 1.00 38.12 22 GLU D CA 1
ATOM 924 C C . GLU D 1 23 ? 29.157 78.431 16.021 1.00 35.51 22 GLU D C 1
ATOM 925 O O . GLU D 1 23 ? 28.478 79.460 16.109 1.00 35.40 22 GLU D O 1
ATOM 931 N N . LYS D 1 24 ? 30.471 78.430 16.239 1.00 33.67 23 LYS D N 1
ATOM 932 C CA . LYS D 1 24 ? 31.166 79.682 16.508 1.00 32.97 23 LYS D CA 1
ATOM 933 C C . LYS D 1 24 ? 31.164 80.575 15.278 1.00 32.85 23 LYS D C 1
ATOM 934 O O . LYS D 1 24 ? 31.011 81.801 15.387 1.00 37.54 23 LYS D O 1
ATOM 940 N N . TRP D 1 25 ? 31.286 79.978 14.096 1.00 31.25 24 TRP D N 1
ATOM 941 C CA . TRP D 1 25 ? 31.294 80.741 12.855 1.00 27.82 24 TRP D CA 1
ATOM 942 C C . TRP D 1 25 ? 29.906 81.188 12.414 1.00 29.41 24 TRP D C 1
ATOM 943 O O . TRP D 1 25 ? 29.799 81.970 11.465 1.00 33.12 24 TRP D O 1
ATOM 954 N N . GLY D 1 26 ? 28.849 80.724 13.070 1.00 32.98 25 GLY D N 1
ATOM 955 C CA . GLY D 1 26 ? 27.506 81.153 12.723 1.00 33.47 25 GLY D CA 1
ATOM 956 C C . GLY D 1 26 ? 27.284 82.608 13.074 1.00 46.89 25 GLY D C 1
ATOM 957 O O . GLY D 1 26 ? 27.967 83.148 13.943 1.00 43.83 2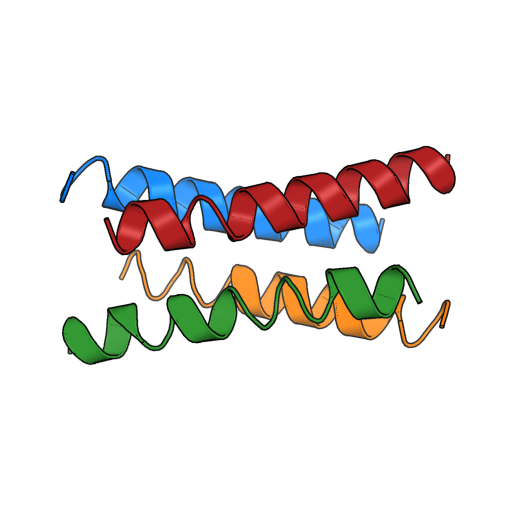5 GLY D O 1
#

Sequence (100 aa):
SKLEELRRKLQEAEHKARELQEEKWGSKKLEEEELRRRKLQEAEHKARELQEEKWGSKLEELRRRKLQEEAEHKARRELQEKWGSKLEELRRRKLQEAEHKARELQEKWG

Solvent-accessible surface area: 6434 Å² total; per-residue (Å²): 97,76,4,99,60,0,55,120,31,1,127,44,0,27,84,24,0,117,59,10,42,156,158,176,70,116,89,2,109,48,0,89,112,29,0,86,48,0,11,59,40,3,99,58,5,40,152,145,148,86,117,117,20,64,79,2,54,132,39,0,36,61,0,48,101,66,0,86,77,19,43,104,162,111,101,121,128,14,103,43,1,41,105,28,1,59,44,0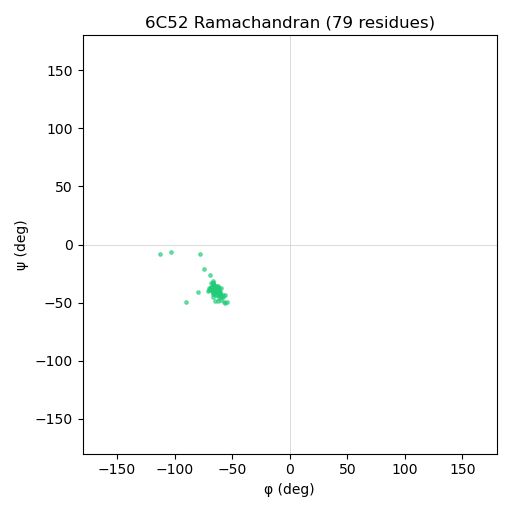,39,96,66,0,87,70,17,51,117,149,110,97

B-factor: mean 26.84, std 15.32, range [7.99, 93.94]

Secondary structure (DSSP, 8-state):
-HHHHHHHHHHHHHHHHHHHHHHH-/-HHHHHHHHHHHHHHHHHHHHHHH-/-HHHHHHHHHHHHHHHHHHHHHHH-/-HHHHHHHHHHHHHHHHHHHHHHH-

Foldseek 3Di:
DVVVVVVVVVVVVVVVVVVVVVPVD/DVVVVVVVVVVVVVVVVVVVVVVPD/DVVVVVVVVVVVVVVVVVVVVVVVD/DVVVVVVVVVVVVVVVVVVVVVVVD